Protein AF-A0A2W2HEY7-F1 (afdb_monomer)

Foldseek 3Di:
DDDDALLQDPPPLVVLVCVLPPPDAFDKDKDKYWQLVQCAQLNLCVQLVQFDDDPDDDPSVVLSVVVVVVVDHCVVSSVVVCVVSVPDGPVVVVVSQVVFFDWPDKDFADDRQVGGPPRDSVNRRVCCVVVSGPRTIIITMGTHHD

Nearest PDB structures (foldseek):
  3g5l-assembly1_B  TM=4.765E-01  e=4.164E-01  Listeria monocytogenes serotype 4b str. F2365

Structure (mmCIF, N/CA/C/O backbone):
data_AF-A0A2W2HEY7-F1
#
_entry.id   AF-A0A2W2HEY7-F1
#
loop_
_atom_site.group_PDB
_atom_site.id
_atom_site.type_symbol
_atom_site.label_atom_id
_atom_site.label_alt_id
_atom_site.label_comp_id
_atom_site.label_asym_id
_atom_site.label_entity_id
_atom_site.label_seq_id
_atom_site.pdbx_PDB_ins_code
_atom_site.Cartn_x
_atom_site.Cartn_y
_atom_site.Cartn_z
_atom_site.occupancy
_atom_site.B_iso_or_equiv
_atom_site.auth_seq_id
_atom_site.auth_comp_id
_atom_site.auth_asym_id
_atom_site.auth_atom_id
_atom_site.pdbx_PDB_model_num
ATOM 1 N N . MET A 1 1 ? -11.574 16.885 10.747 1.00 28.66 1 MET A N 1
ATOM 2 C CA . MET A 1 1 ? -11.024 15.688 10.075 1.00 28.66 1 MET A CA 1
ATOM 3 C C . MET A 1 1 ? -9.545 15.960 9.844 1.00 28.66 1 MET A C 1
ATOM 5 O O . MET A 1 1 ? -9.247 16.925 9.156 1.00 28.66 1 MET A O 1
ATOM 9 N N . ALA A 1 2 ? -8.639 15.221 10.484 1.00 28.55 2 ALA A N 1
ATOM 10 C CA . ALA A 1 2 ? -7.199 15.343 10.253 1.00 28.55 2 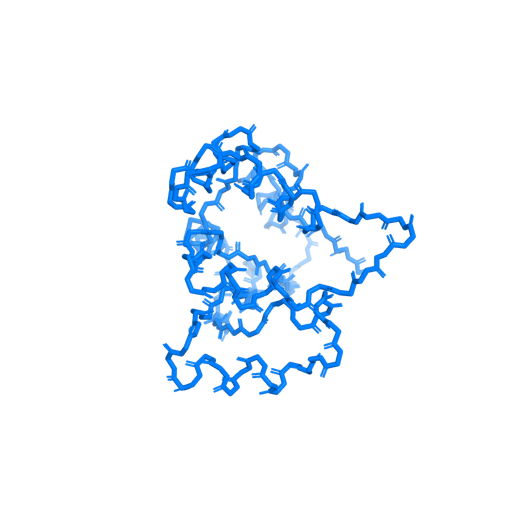ALA A CA 1
ATOM 11 C C . ALA A 1 2 ? -6.751 14.102 9.475 1.00 28.55 2 ALA A C 1
ATOM 13 O O . ALA A 1 2 ? -6.977 12.984 9.930 1.00 28.55 2 ALA A O 1
ATOM 14 N N . ARG A 1 3 ? -6.207 14.305 8.272 1.00 34.22 3 ARG A N 1
ATOM 15 C CA . ARG A 1 3 ? -5.709 13.252 7.381 1.00 34.22 3 ARG A CA 1
ATOM 16 C C . ARG A 1 3 ? -4.198 13.425 7.293 1.00 34.22 3 ARG A C 1
ATOM 18 O O . ARG A 1 3 ? -3.701 14.102 6.403 1.00 34.22 3 ARG A O 1
ATOM 25 N N . THR A 1 4 ? -3.480 12.914 8.281 1.00 42.16 4 THR A N 1
ATOM 26 C CA . THR A 1 4 ? -2.022 12.799 8.214 1.00 42.16 4 THR A CA 1
ATOM 27 C C . THR A 1 4 ? -1.695 11.481 7.533 1.00 42.16 4 THR A C 1
ATOM 29 O O . THR A 1 4 ? -2.242 10.457 7.929 1.00 42.16 4 THR A O 1
ATOM 32 N N . SER A 1 5 ? -0.855 11.524 6.499 1.00 44.28 5 SER A N 1
ATOM 33 C CA . SER A 1 5 ? -0.234 10.340 5.896 1.00 44.28 5 SER A CA 1
ATOM 34 C C . SER A 1 5 ? 1.092 10.106 6.631 1.00 44.28 5 SER A C 1
ATOM 36 O O . SER A 1 5 ? 2.004 10.922 6.465 1.00 44.28 5 SER A O 1
ATOM 38 N N . PRO A 1 6 ? 1.202 9.092 7.504 1.00 49.91 6 PRO A N 1
ATOM 39 C CA . PRO A 1 6 ? 2.437 8.729 8.195 1.00 49.91 6 PRO A CA 1
ATOM 40 C C . PRO A 1 6 ? 3.700 8.605 7.328 1.00 49.91 6 PRO A C 1
ATOM 42 O O . PRO A 1 6 ? 4.783 8.817 7.861 1.00 49.91 6 PRO A O 1
ATOM 45 N N . HIS A 1 7 ? 3.605 8.336 6.017 1.00 48.97 7 HIS A N 1
ATOM 46 C CA . HIS A 1 7 ? 4.782 8.133 5.143 1.00 48.97 7 HIS A CA 1
ATOM 47 C C . HIS A 1 7 ? 5.804 9.280 5.066 1.00 48.97 7 HIS A C 1
ATOM 49 O O . HIS A 1 7 ? 6.913 9.047 4.598 1.00 48.97 7 HIS A O 1
ATOM 55 N N . HIS A 1 8 ? 5.472 10.500 5.500 1.00 48.00 8 HIS A N 1
ATOM 56 C CA . HIS A 1 8 ? 6.383 11.657 5.442 1.00 48.00 8 HIS A CA 1
ATOM 57 C C . HIS A 1 8 ? 6.603 12.358 6.789 1.00 48.00 8 HIS A C 1
ATOM 59 O O . HIS A 1 8 ? 7.145 13.465 6.826 1.00 48.00 8 HIS A O 1
ATOM 65 N N . VAL A 1 9 ? 6.178 11.757 7.903 1.00 45.31 9 VAL A N 1
ATOM 66 C CA . VAL A 1 9 ? 6.318 12.376 9.225 1.00 45.31 9 VAL A CA 1
ATOM 67 C C . VAL A 1 9 ? 7.418 11.663 10.003 1.00 45.31 9 VAL A C 1
ATOM 69 O O . VAL A 1 9 ? 7.378 10.448 10.159 1.00 45.31 9 VAL A O 1
ATOM 72 N N . GLY A 1 10 ? 8.407 12.434 10.471 1.00 50.62 10 GLY A N 1
ATOM 73 C CA . GLY A 1 10 ? 9.447 11.948 11.375 1.00 50.62 10 GLY A CA 1
ATOM 74 C C . GLY A 1 10 ? 8.837 11.182 12.549 1.00 50.62 10 GLY A C 1
ATOM 75 O O . GLY A 1 10 ? 7.855 11.642 13.125 1.00 50.62 10 GLY A O 1
ATOM 76 N N . ASP A 1 11 ? 9.422 10.014 12.810 1.00 63.56 11 ASP A N 1
ATOM 77 C CA . ASP A 1 11 ? 8.981 8.958 13.725 1.00 63.56 11 ASP A CA 1
ATOM 78 C C . ASP A 1 11 ? 7.453 8.703 13.746 1.00 63.56 11 ASP A C 1
ATOM 80 O O . ASP A 1 11 ? 6.697 9.391 14.442 1.00 63.56 11 ASP A O 1
ATOM 84 N N . PRO A 1 12 ? 6.950 7.687 13.021 1.00 65.19 12 PRO A N 1
ATOM 85 C CA . PRO A 1 12 ? 5.534 7.344 13.068 1.00 65.19 12 PRO A CA 1
ATOM 86 C C . PRO A 1 12 ? 5.051 6.970 14.475 1.00 65.19 12 PRO A C 1
ATOM 88 O O . PRO A 1 12 ? 3.862 7.128 14.742 1.00 65.19 12 PRO A O 1
ATOM 91 N N . GLU A 1 13 ? 5.918 6.544 15.401 1.00 69.25 13 GLU A N 1
ATOM 92 C CA . GLU A 1 13 ? 5.515 6.326 16.796 1.00 69.25 13 GLU A CA 1
ATOM 93 C C . GLU A 1 13 ? 5.085 7.641 17.466 1.00 69.25 13 GLU A C 1
ATOM 95 O O . GLU A 1 13 ? 4.021 7.669 18.083 1.00 69.25 13 GLU A O 1
ATOM 100 N N . ASP A 1 14 ? 5.804 8.750 17.249 1.00 67.94 14 ASP A N 1
ATOM 101 C CA . ASP A 1 14 ? 5.463 10.070 17.805 1.00 67.94 14 ASP A CA 1
ATOM 102 C C . ASP A 1 14 ? 4.110 10.581 17.290 1.00 67.94 14 ASP A C 1
ATOM 104 O O . ASP A 1 14 ? 3.325 11.197 18.022 1.00 67.94 14 ASP A O 1
ATOM 108 N N . VAL A 1 15 ? 3.810 10.345 16.009 1.00 73.50 15 VAL A N 1
ATOM 109 C CA . VAL A 1 15 ? 2.512 10.708 15.420 1.00 73.50 15 VAL A CA 1
ATOM 110 C C . VAL A 1 15 ? 1.398 9.877 16.038 1.00 73.50 15 VAL A C 1
ATOM 112 O O . VAL A 1 15 ? 0.358 10.422 16.415 1.00 73.50 15 VAL A O 1
ATOM 115 N N . LEU A 1 16 ? 1.617 8.570 16.169 1.00 72.81 16 LEU A N 1
ATOM 116 C CA . LEU A 1 16 ? 0.644 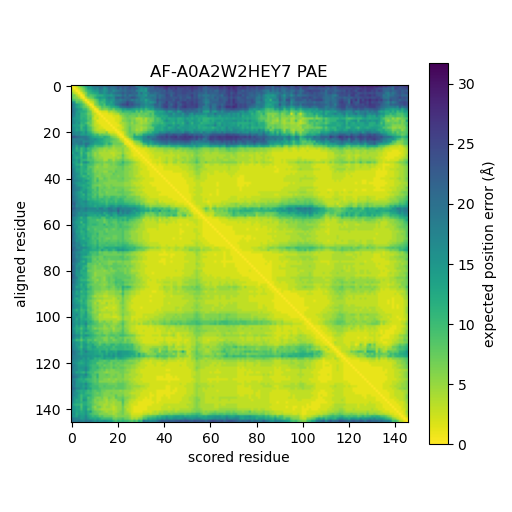7.659 16.756 1.00 72.81 16 LEU A CA 1
ATOM 117 C C . LEU A 1 16 ? 0.420 7.944 18.246 1.00 72.81 16 LEU A C 1
ATOM 119 O O . LEU A 1 16 ? -0.720 7.870 18.705 1.00 72.81 16 LEU A O 1
ATOM 123 N N . ASP A 1 17 ? 1.460 8.339 18.979 1.00 73.94 17 ASP A N 1
ATOM 124 C CA . ASP A 1 17 ? 1.363 8.787 20.369 1.00 73.94 17 ASP A CA 1
ATOM 125 C C . ASP A 1 17 ? 0.544 10.071 20.494 1.00 73.94 17 ASP A C 1
ATOM 127 O O . ASP A 1 17 ? -0.352 10.151 21.335 1.00 73.94 17 ASP A O 1
ATOM 131 N N . ARG A 1 18 ? 0.755 11.054 19.609 1.00 72.31 18 ARG A N 1
ATOM 132 C CA . ARG A 1 18 ? -0.084 12.265 19.568 1.00 72.31 18 ARG A CA 1
ATOM 133 C C . ARG A 1 18 ? -1.536 11.948 19.221 1.00 72.31 18 ARG A C 1
ATOM 135 O O . ARG A 1 18 ? -2.438 12.545 19.803 1.00 72.31 18 ARG A O 1
ATOM 142 N N . MET A 1 19 ? -1.775 11.018 18.296 1.00 72.56 19 MET A N 1
ATOM 143 C CA . MET A 1 19 ? -3.129 10.582 17.942 1.00 72.56 19 MET A CA 1
ATOM 144 C C . MET A 1 19 ? -3.825 9.880 19.112 1.00 72.56 19 MET A C 1
ATOM 146 O O . MET A 1 19 ? -5.011 10.110 19.333 1.00 72.56 19 MET A O 1
ATOM 150 N N . ALA A 1 20 ? -3.103 9.048 19.865 1.00 67.31 20 ALA A N 1
ATOM 151 C CA . ALA A 1 20 ? -3.635 8.341 21.028 1.00 67.31 20 ALA A CA 1
ATOM 152 C C . ALA A 1 20 ? -3.833 9.259 22.247 1.00 67.31 20 ALA A C 1
ATOM 154 O O . ALA A 1 20 ? -4.771 9.063 23.014 1.00 67.31 20 ALA A O 1
ATOM 155 N N . GLY A 1 21 ? -2.972 10.268 22.412 1.00 64.06 21 GLY A N 1
ATOM 156 C CA . GLY A 1 21 ? -3.048 11.267 23.479 1.00 64.06 21 GLY A CA 1
ATOM 157 C C . GLY A 1 21 ? -4.021 12.418 23.207 1.00 64.06 21 GLY A C 1
ATOM 158 O O . GLY A 1 21 ? -4.239 13.249 24.090 1.00 64.06 21 GLY A O 1
ATOM 159 N N . ALA A 1 22 ? -4.610 12.497 22.008 1.00 66.75 22 ALA A N 1
ATOM 160 C CA . ALA A 1 22 ? -5.618 13.500 21.692 1.00 66.75 22 ALA A CA 1
ATOM 161 C C . ALA A 1 22 ? -6.884 13.253 22.545 1.00 66.75 22 ALA A C 1
ATOM 163 O O . ALA A 1 22 ? -7.477 12.177 22.454 1.00 66.75 22 ALA A O 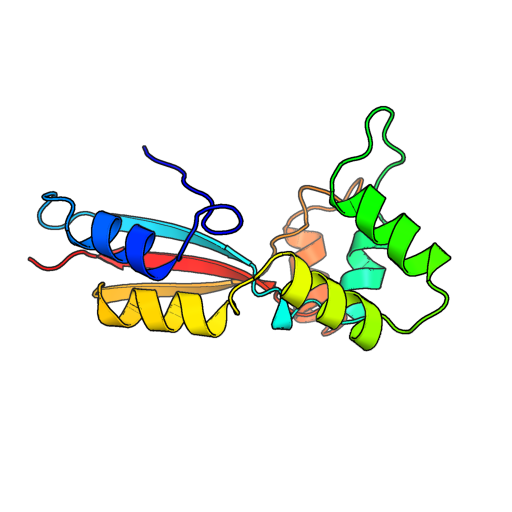1
ATOM 164 N N . PRO A 1 23 ? -7.335 14.228 23.358 1.00 53.91 23 PRO A N 1
ATOM 165 C CA . PRO A 1 23 ? -8.398 14.040 24.342 1.00 53.91 23 PRO A CA 1
ATOM 166 C C . PRO A 1 23 ? -9.785 14.087 23.688 1.00 53.91 23 PRO A C 1
ATOM 168 O O . PRO A 1 23 ? -10.576 15.001 23.914 1.00 53.91 23 PRO A O 1
ATOM 171 N N . VAL A 1 24 ? -10.089 13.091 22.858 1.00 64.88 24 VAL A N 1
ATOM 172 C CA . VAL A 1 24 ? -11.456 12.804 22.418 1.00 64.88 24 VAL A CA 1
ATOM 173 C C . VAL A 1 24 ? -11.838 11.450 23.013 1.00 64.88 24 VAL A C 1
ATOM 175 O O . VAL A 1 24 ? -11.528 10.421 22.410 1.00 64.88 24 VAL A O 1
ATOM 178 N N . PRO A 1 25 ? -12.474 11.418 24.200 1.00 64.50 25 PRO A N 1
ATOM 179 C CA . PRO A 1 25 ? -12.983 10.182 24.787 1.00 64.50 25 PRO A CA 1
ATOM 180 C C . PRO A 1 25 ? -13.865 9.433 23.782 1.00 64.50 25 PRO A C 1
ATOM 182 O O . PRO A 1 25 ? -14.762 10.020 23.174 1.00 64.50 25 PRO A O 1
ATOM 185 N N . GLY A 1 26 ? -13.574 8.150 23.552 1.00 66.25 26 GLY A N 1
ATOM 186 C CA . GLY A 1 26 ? -14.270 7.343 22.539 1.00 66.25 26 GLY A CA 1
ATOM 187 C C . GLY A 1 26 ? -13.994 7.745 21.081 1.00 66.25 26 GLY A C 1
ATOM 188 O O . GLY A 1 26 ? -14.713 7.313 20.176 1.00 66.25 26 GLY A O 1
ATOM 189 N N . GLY A 1 27 ? -12.966 8.561 20.831 1.00 80.81 27 GLY A N 1
ATOM 190 C CA . GLY A 1 27 ? -12.554 8.980 19.496 1.00 80.81 27 GLY A CA 1
ATOM 191 C C . GLY A 1 27 ? -12.221 7.792 18.592 1.00 80.81 27 GLY A C 1
ATOM 192 O O . GLY A 1 27 ? -11.658 6.785 19.026 1.00 80.81 27 GLY A O 1
ATOM 193 N N . THR A 1 28 ? -12.586 7.912 17.314 1.00 85.50 28 THR A N 1
ATOM 194 C CA . THR A 1 28 ? -12.265 6.916 16.286 1.00 85.50 28 THR A CA 1
ATOM 195 C C . THR A 1 28 ? -11.086 7.400 15.452 1.00 85.50 28 THR A C 1
ATOM 197 O O . THR A 1 28 ? -11.172 8.438 14.795 1.00 85.50 28 THR A O 1
ATOM 200 N N . ALA A 1 29 ? -9.998 6.635 15.461 1.00 85.31 29 ALA A N 1
ATOM 201 C CA . ALA A 1 29 ? -8.870 6.805 14.559 1.00 85.31 29 ALA A CA 1
ATOM 202 C C . ALA A 1 29 ? -9.114 5.982 13.289 1.00 85.31 29 ALA A C 1
ATOM 204 O O . ALA A 1 29 ? -9.388 4.785 13.371 1.00 85.31 29 ALA A O 1
ATOM 205 N N . VAL A 1 30 ? -9.006 6.619 12.123 1.00 86.19 30 VAL A N 1
ATOM 206 C CA . VAL A 1 30 ? -9.040 5.949 10.817 1.00 86.19 30 VAL A CA 1
ATOM 207 C C . VAL A 1 30 ? -7.689 6.160 10.157 1.00 86.19 30 VAL A C 1
ATOM 209 O O . VAL A 1 30 ? -7.288 7.301 9.934 1.00 86.19 30 VAL A O 1
ATOM 212 N N . VAL A 1 31 ? -6.999 5.065 9.856 1.00 85.12 31 VAL A N 1
ATOM 213 C CA . VAL A 1 31 ? -5.693 5.074 9.196 1.00 85.12 31 VAL A CA 1
ATOM 214 C C . VAL A 1 31 ? -5.821 4.341 7.868 1.00 85.12 31 VAL A C 1
ATOM 216 O O . VAL A 1 31 ? -6.287 3.201 7.820 1.00 85.12 31 VAL A O 1
ATOM 219 N N . ILE A 1 32 ? -5.437 5.033 6.797 1.00 86.31 32 ILE A N 1
ATOM 220 C CA . ILE A 1 32 ? -5.290 4.476 5.455 1.00 86.31 32 ILE A CA 1
ATOM 221 C C . ILE A 1 32 ? -3.813 4.585 5.134 1.00 86.31 32 ILE A C 1
ATOM 223 O O . ILE A 1 32 ? -3.288 5.693 5.066 1.00 86.31 32 ILE A O 1
ATOM 227 N N . GLU A 1 33 ? -3.169 3.439 5.005 1.00 87.56 33 GLU A N 1
ATOM 228 C CA . GLU A 1 33 ? -1.722 3.342 4.903 1.00 87.56 33 GLU A CA 1
ATOM 229 C C . GLU A 1 33 ? -1.301 2.236 3.937 1.00 87.56 33 GLU A C 1
ATOM 231 O O . GLU A 1 33 ? -2.150 1.511 3.419 1.00 87.56 33 GLU A O 1
ATOM 236 N N . TRP A 1 34 ? -0.003 2.109 3.676 1.00 88.31 34 TRP A N 1
ATOM 237 C CA . TRP A 1 34 ? 0.533 1.122 2.736 1.00 88.31 34 TRP A CA 1
ATOM 238 C C . TRP A 1 34 ? 1.703 0.320 3.311 1.00 88.31 34 TRP A C 1
ATOM 240 O O . TRP A 1 34 ? 2.674 0.877 3.821 1.00 88.31 34 TRP A O 1
ATOM 250 N N . SER A 1 35 ? 1.612 -1.005 3.177 1.00 92.62 35 SER A N 1
ATOM 251 C CA . SER A 1 35 ? 2.682 -1.969 3.445 1.00 92.62 35 SER A CA 1
ATOM 252 C C . SER A 1 35 ? 3.687 -1.976 2.292 1.00 92.62 35 SER A C 1
ATOM 254 O O . SER A 1 35 ? 3.573 -2.789 1.366 1.00 92.62 35 SER A O 1
ATOM 256 N N . HIS A 1 36 ? 4.693 -1.100 2.347 1.00 90.19 36 HIS A N 1
ATOM 257 C CA . HIS A 1 36 ? 5.749 -1.054 1.329 1.00 90.19 36 HIS A CA 1
ATOM 258 C C . HIS A 1 36 ? 6.495 -2.393 1.190 1.00 90.19 36 HIS A C 1
ATOM 260 O O . HIS A 1 36 ? 6.899 -2.770 0.094 1.00 90.19 36 HIS A O 1
ATOM 266 N N . GLU A 1 37 ? 6.607 -3.169 2.272 1.00 91.94 37 GLU A N 1
ATOM 267 C CA . GLU A 1 37 ? 7.220 -4.499 2.286 1.00 91.94 37 GLU A CA 1
ATOM 268 C C . GLU A 1 37 ? 6.451 -5.537 1.452 1.00 91.94 37 GLU A C 1
ATOM 270 O O . GLU A 1 37 ? 6.998 -6.582 1.100 1.00 91.94 37 GLU A O 1
ATOM 275 N N . LYS A 1 38 ? 5.180 -5.263 1.131 1.00 94.00 38 LYS A N 1
ATOM 276 C CA . LYS A 1 38 ? 4.339 -6.101 0.263 1.00 94.00 38 LYS A CA 1
ATOM 277 C C . LYS A 1 38 ? 4.354 -5.656 -1.191 1.00 94.00 38 LYS A C 1
ATOM 279 O O . LYS A 1 38 ? 3.770 -6.338 -2.029 1.00 94.00 38 LYS A O 1
ATOM 284 N N . PHE A 1 39 ? 5.002 -4.540 -1.502 1.00 93.94 39 PHE A N 1
ATOM 285 C CA . PHE A 1 39 ? 5.181 -4.092 -2.872 1.00 93.94 39 PHE A CA 1
ATOM 286 C C . PHE A 1 39 ? 6.345 -4.850 -3.492 1.00 93.94 39 PHE A C 1
ATOM 288 O O . PHE A 1 39 ? 7.465 -4.362 -3.559 1.00 93.94 39 PHE A O 1
ATOM 295 N N . ASP A 1 40 ? 6.077 -6.099 -3.854 1.00 94.62 40 ASP A N 1
ATOM 296 C CA . ASP A 1 40 ? 7.017 -7.002 -4.508 1.00 94.62 40 ASP A CA 1
ATOM 297 C C . ASP A 1 40 ? 7.117 -6.730 -6.017 1.00 94.62 40 ASP A C 1
ATOM 299 O O . ASP A 1 40 ? 6.389 -5.900 -6.563 1.00 94.62 40 ASP A O 1
ATOM 303 N N . ALA A 1 41 ? 8.024 -7.427 -6.711 1.00 95.62 41 ALA A N 1
ATOM 304 C CA . ALA A 1 41 ? 8.254 -7.184 -8.134 1.00 95.62 41 ALA A CA 1
ATOM 305 C C . ALA A 1 41 ? 6.989 -7.359 -9.002 1.00 95.62 41 ALA A C 1
ATOM 307 O O . ALA A 1 41 ? 6.747 -6.495 -9.850 1.00 95.62 41 ALA A O 1
ATOM 308 N N . PRO A 1 42 ? 6.147 -8.403 -8.814 1.00 96.81 42 PRO A N 1
ATOM 309 C CA . PRO A 1 42 ? 4.881 -8.521 -9.537 1.00 96.81 42 PRO A CA 1
ATOM 310 C C . PRO A 1 42 ? 3.933 -7.346 -9.285 1.00 96.81 42 PRO A C 1
ATOM 312 O O . PRO A 1 42 ? 3.379 -6.797 -10.238 1.00 96.81 42 PRO A O 1
ATOM 315 N N . THR A 1 43 ? 3.780 -6.919 -8.029 1.00 95.44 43 THR A N 1
ATOM 316 C CA . THR A 1 43 ? 2.903 -5.795 -7.674 1.00 95.44 43 THR A CA 1
ATOM 317 C C . THR A 1 43 ? 3.437 -4.473 -8.228 1.00 95.44 43 THR A C 1
ATOM 319 O O . THR A 1 43 ? 2.674 -3.687 -8.794 1.00 95.44 43 THR A O 1
ATOM 322 N N . ALA A 1 44 ? 4.749 -4.247 -8.138 1.00 94.62 44 ALA A N 1
ATOM 323 C CA . ALA A 1 44 ? 5.412 -3.071 -8.686 1.00 94.62 44 ALA A CA 1
ATOM 324 C C . ALA A 1 44 ? 5.290 -3.003 -10.206 1.00 94.62 44 ALA A C 1
ATOM 326 O O . ALA A 1 44 ? 4.890 -1.975 -10.739 1.00 94.62 44 ALA A O 1
ATOM 327 N N . THR A 1 45 ? 5.540 -4.109 -10.904 1.00 94.81 45 THR A N 1
ATOM 328 C CA . THR A 1 45 ? 5.348 -4.198 -12.359 1.00 94.81 45 THR A CA 1
ATOM 329 C C . THR A 1 45 ? 3.894 -3.918 -12.724 1.00 94.81 45 THR A C 1
ATOM 331 O O . THR A 1 45 ? 3.611 -3.115 -13.609 1.00 94.81 45 THR A O 1
ATOM 334 N N . TRP A 1 46 ? 2.949 -4.540 -12.009 1.00 94.50 46 TRP A N 1
ATOM 335 C CA . TRP A 1 46 ? 1.530 -4.362 -12.281 1.00 94.50 46 TRP A CA 1
ATOM 336 C C . TRP A 1 46 ? 1.103 -2.894 -12.174 1.00 94.50 46 TRP A C 1
ATOM 338 O O . TRP A 1 46 ? 0.420 -2.413 -13.077 1.00 94.50 46 TRP A O 1
ATOM 348 N N . CYS A 1 47 ? 1.546 -2.193 -11.128 1.00 92.50 47 CYS A N 1
ATOM 349 C CA . CYS A 1 47 ? 1.228 -0.788 -10.882 1.00 92.50 47 CYS A CA 1
ATOM 350 C C . CYS A 1 47 ? 1.987 0.160 -11.829 1.00 92.50 47 CYS A C 1
ATOM 352 O O . CYS A 1 47 ? 1.376 0.934 -12.564 1.00 92.50 47 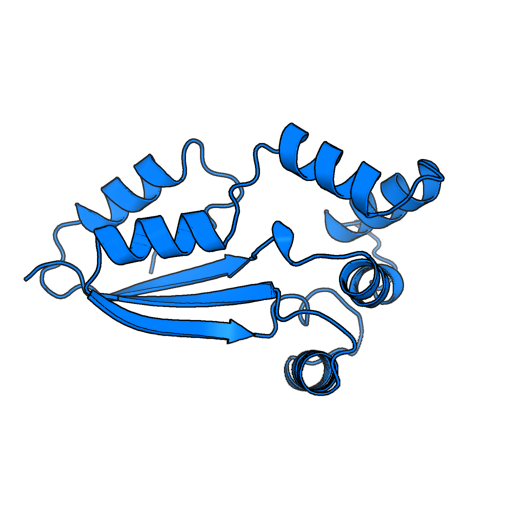CYS A O 1
ATOM 354 N N . LEU A 1 48 ? 3.319 0.074 -11.852 1.00 92.62 48 LEU A N 1
ATOM 355 C CA . LEU A 1 48 ? 4.186 1.060 -12.501 1.00 92.62 48 LEU A CA 1
ATOM 356 C C . LEU A 1 48 ? 4.107 1.020 -14.033 1.00 92.62 48 LEU A C 1
ATOM 358 O O . LEU A 1 48 ? 4.244 2.064 -14.672 1.00 92.62 48 LEU A O 1
ATOM 362 N N . ASP A 1 49 ? 3.849 -0.145 -14.636 1.00 92.06 49 ASP A N 1
ATOM 363 C CA . ASP A 1 49 ? 3.666 -0.250 -16.091 1.00 92.06 49 ASP A CA 1
ATOM 364 C C . ASP A 1 49 ? 2.305 0.277 -16.568 1.00 92.06 49 ASP A C 1
ATOM 366 O O . ASP A 1 49 ? 2.117 0.480 -17.765 1.00 92.06 49 ASP A O 1
ATOM 370 N N . ARG A 1 50 ? 1.355 0.501 -15.651 1.00 92.12 50 ARG A N 1
ATOM 371 C CA . ARG A 1 50 ? 0.007 1.017 -15.947 1.00 92.12 50 ARG A CA 1
ATOM 372 C C . ARG A 1 50 ? -0.161 2.494 -15.604 1.00 92.12 50 ARG A C 1
ATOM 374 O O . ARG A 1 50 ? -1.263 3.022 -15.728 1.00 92.12 50 ARG A O 1
ATOM 381 N N . LEU A 1 51 ? 0.906 3.160 -15.169 1.00 88.69 51 LEU A N 1
ATOM 382 C CA . LEU A 1 51 ? 0.874 4.598 -14.938 1.00 88.69 51 LEU A CA 1
ATOM 383 C C . LEU A 1 51 ? 0.632 5.329 -16.268 1.00 88.69 51 LEU A C 1
ATOM 385 O O . LEU A 1 51 ? 1.350 5.048 -17.234 1.00 88.69 51 LEU A O 1
ATOM 389 N N . PRO A 1 52 ? -0.320 6.278 -16.328 1.00 87.31 52 PRO A N 1
ATOM 390 C CA . PRO A 1 52 ? -0.470 7.125 -17.500 1.00 87.31 52 PRO A CA 1
ATOM 391 C C . PRO A 1 52 ? 0.793 7.957 -17.690 1.00 87.31 52 PRO A C 1
ATOM 393 O O . PRO A 1 52 ? 1.452 8.344 -16.720 1.00 87.31 52 PRO A O 1
ATOM 396 N N . GLU A 1 53 ? 1.105 8.300 -18.934 1.00 86.81 53 GLU A N 1
ATOM 397 C CA . GLU A 1 53 ? 2.079 9.356 -19.179 1.00 86.81 53 GLU A CA 1
ATOM 398 C C . GLU A 1 53 ? 1.529 10.674 -18.621 1.00 86.81 53 GLU A C 1
ATOM 400 O O . GLU A 1 53 ? 0.410 11.086 -18.930 1.00 86.81 53 GLU A O 1
ATOM 405 N N . ALA A 1 54 ? 2.308 11.316 -17.752 1.00 79.69 54 ALA A N 1
ATOM 406 C CA . ALA A 1 54 ? 1.901 12.513 -17.033 1.00 79.69 54 ALA A CA 1
ATOM 407 C C . ALA A 1 54 ? 2.773 13.698 -17.452 1.00 79.69 54 ALA A C 1
ATOM 409 O O . ALA A 1 54 ? 3.999 13.596 -17.474 1.00 79.69 54 ALA A O 1
ATOM 410 N N . ALA A 1 55 ? 2.140 14.841 -17.737 1.00 72.56 55 ALA A N 1
ATOM 411 C CA . ALA A 1 55 ? 2.855 16.092 -18.003 1.00 72.56 55 ALA A CA 1
ATOM 412 C C . ALA A 1 55 ? 3.689 16.541 -16.786 1.00 72.56 55 ALA A C 1
ATOM 414 O O . ALA A 1 55 ? 4.776 17.090 -16.951 1.00 72.56 55 ALA A O 1
ATOM 415 N N . GLU A 1 56 ? 3.202 16.248 -15.575 1.00 79.38 56 GLU A N 1
ATOM 416 C CA . GLU A 1 56 ? 3.929 16.415 -14.317 1.00 79.38 56 GLU A CA 1
ATOM 417 C C . GLU A 1 56 ? 4.073 15.048 -13.617 1.00 79.38 56 GLU A C 1
ATOM 419 O O . GLU A 1 56 ? 3.128 14.578 -12.979 1.00 79.38 56 GLU A O 1
ATOM 424 N N . PRO A 1 57 ? 5.226 14.363 -13.754 1.00 80.75 57 PRO A N 1
ATOM 425 C CA . PRO A 1 57 ? 5.410 13.019 -13.216 1.00 80.75 57 PRO A CA 1
ATOM 426 C C . PRO A 1 57 ? 5.451 13.003 -11.681 1.00 80.75 57 PRO A C 1
ATOM 428 O O . PRO A 1 57 ? 6.313 13.616 -11.035 1.00 80.75 57 PRO A O 1
ATOM 431 N N . GLY A 1 58 ? 4.533 12.231 -11.095 1.00 83.12 58 GLY A N 1
ATOM 432 C CA . GLY A 1 58 ? 4.446 11.987 -9.659 1.00 83.12 58 GLY A CA 1
ATOM 433 C C . GLY A 1 58 ? 5.585 11.111 -9.131 1.00 83.12 58 GLY A C 1
ATOM 434 O O . GLY A 1 58 ? 6.495 10.702 -9.856 1.00 83.12 58 GLY A O 1
ATOM 435 N N . TRP A 1 59 ? 5.550 10.803 -7.833 1.00 85.50 59 TRP A N 1
ATOM 436 C CA . TRP A 1 59 ? 6.518 9.872 -7.249 1.00 85.50 59 TRP A CA 1
ATOM 437 C C . TRP A 1 59 ? 6.504 8.479 -7.922 1.00 85.50 59 TRP A C 1
ATOM 439 O O . TRP A 1 59 ? 7.606 7.979 -8.169 1.00 85.50 59 TRP A O 1
ATOM 449 N N . PRO A 1 60 ? 5.353 7.880 -8.325 1.00 88.25 60 PRO A N 1
ATOM 450 C CA . PRO A 1 60 ? 5.354 6.557 -8.950 1.00 88.25 60 PRO A CA 1
ATOM 451 C C . PRO A 1 60 ? 6.113 6.562 -10.282 1.00 88.25 60 PRO A C 1
ATOM 453 O O . PRO A 1 60 ? 6.929 5.677 -10.533 1.00 88.25 60 PRO A O 1
ATOM 456 N N . HIS A 1 61 ? 5.937 7.612 -11.096 1.00 90.38 61 HIS A N 1
ATOM 457 C CA . HIS A 1 61 ? 6.663 7.804 -12.357 1.00 90.38 61 HIS A CA 1
ATOM 458 C C . HIS A 1 61 ? 8.173 7.878 -12.139 1.00 90.38 61 HIS A C 1
ATOM 460 O O . HIS A 1 61 ? 8.938 7.201 -12.822 1.00 90.38 61 HIS A O 1
ATOM 466 N N . ARG A 1 62 ? 8.618 8.642 -11.134 1.00 90.62 62 ARG A N 1
ATOM 467 C CA . ARG A 1 62 ? 10.049 8.759 -10.822 1.00 90.62 62 ARG A CA 1
ATOM 468 C C . ARG A 1 62 ? 10.655 7.423 -10.403 1.00 90.62 62 ARG A C 1
ATOM 470 O O . ARG A 1 62 ? 11.771 7.120 -10.820 1.00 90.62 62 ARG A O 1
ATOM 477 N N . HIS A 1 63 ? 9.951 6.629 -9.598 1.00 91.44 63 HIS A N 1
ATOM 478 C CA . HIS A 1 63 ? 10.447 5.318 -9.170 1.00 91.44 63 HIS A CA 1
ATOM 479 C C . HIS A 1 63 ? 10.396 4.276 -10.293 1.00 91.44 63 HIS A C 1
ATOM 481 O O . HIS A 1 63 ? 11.344 3.504 -10.418 1.00 91.44 63 HIS A O 1
ATOM 487 N N . ARG A 1 64 ? 9.385 4.313 -11.175 1.00 92.88 64 ARG A N 1
ATOM 488 C CA . ARG A 1 64 ? 9.360 3.536 -12.428 1.00 92.88 64 ARG A CA 1
ATOM 489 C C . ARG A 1 64 ? 10.623 3.785 -13.251 1.00 92.88 64 ARG A C 1
ATOM 491 O O . ARG A 1 64 ? 11.326 2.843 -13.611 1.00 92.88 64 ARG A O 1
ATOM 498 N N . ASP A 1 65 ? 10.928 5.050 -13.520 1.00 93.44 65 ASP A N 1
ATOM 499 C CA . ASP A 1 65 ? 12.029 5.419 -14.411 1.00 93.44 65 ASP A CA 1
ATOM 500 C C . ASP A 1 65 ? 13.394 5.136 -13.770 1.00 93.44 65 ASP A C 1
ATOM 502 O O . ASP A 1 65 ? 14.286 4.592 -14.420 1.00 93.44 65 ASP A O 1
ATOM 506 N N . ARG A 1 66 ? 13.549 5.425 -12.472 1.00 93.94 66 ARG A N 1
ATOM 507 C CA . ARG A 1 66 ? 14.769 5.107 -11.712 1.00 93.94 66 ARG A CA 1
ATOM 508 C C . ARG A 1 66 ? 15.009 3.606 -11.603 1.00 93.94 66 ARG A C 1
ATOM 510 O O . ARG A 1 66 ? 16.148 3.174 -11.765 1.00 93.94 66 ARG A O 1
ATOM 517 N N . TRP A 1 67 ? 13.968 2.813 -11.354 1.00 95.06 67 TRP A N 1
ATOM 518 C CA . TRP A 1 67 ? 14.098 1.360 -11.325 1.00 95.06 67 TRP A CA 1
ATOM 519 C C . TRP A 1 67 ? 14.547 0.831 -12.690 1.00 95.06 67 TRP A C 1
ATOM 521 O O . TRP A 1 67 ? 15.549 0.118 -12.762 1.00 95.06 67 TRP A O 1
ATOM 531 N N . ARG A 1 68 ? 13.901 1.262 -13.782 1.00 93.75 68 ARG A N 1
ATOM 532 C CA . ARG A 1 68 ? 14.295 0.890 -15.153 1.00 93.75 68 ARG A CA 1
ATOM 533 C C . ARG A 1 68 ? 15.739 1.292 -15.466 1.00 93.75 68 ARG A C 1
ATOM 535 O O . ARG A 1 68 ? 16.495 0.483 -15.996 1.00 93.75 68 ARG A O 1
ATOM 542 N N . ALA A 1 69 ? 16.139 2.507 -15.091 1.00 95.31 69 ALA A N 1
ATOM 543 C CA . ALA A 1 69 ? 17.499 3.005 -15.291 1.00 95.31 69 ALA A CA 1
ATOM 544 C C . ALA A 1 69 ? 18.549 2.262 -14.448 1.00 95.31 69 ALA A C 1
ATOM 546 O O . ALA A 1 69 ? 19.701 2.167 -14.862 1.00 95.31 69 ALA A O 1
ATOM 547 N N . SER A 1 70 ? 18.168 1.716 -13.287 1.00 94.00 70 SER A N 1
ATOM 548 C CA . SER A 1 70 ? 19.087 0.949 -12.437 1.00 94.00 70 SER A CA 1
ATOM 549 C C . SER A 1 70 ? 19.550 -0.365 -13.075 1.00 94.00 70 SER A C 1
ATOM 551 O O . SER A 1 70 ? 20.599 -0.883 -12.699 1.00 94.00 70 SER A O 1
ATOM 553 N N . GLY A 1 71 ? 18.759 -0.933 -13.998 1.00 93.50 71 GLY A N 1
ATOM 554 C CA . GLY A 1 71 ? 18.997 -2.256 -14.587 1.00 93.50 71 GLY A CA 1
ATOM 555 C C . GLY A 1 71 ? 18.953 -3.425 -13.589 1.00 93.50 71 GLY A C 1
ATOM 556 O O . GLY A 1 71 ? 19.256 -4.555 -13.966 1.00 93.50 71 GLY A O 1
ATOM 557 N N . GLY A 1 72 ? 18.611 -3.165 -12.322 1.00 93.44 72 GLY A N 1
ATOM 558 C CA . GLY A 1 72 ? 18.594 -4.142 -11.238 1.00 93.44 72 GLY A CA 1
ATOM 559 C C . GLY A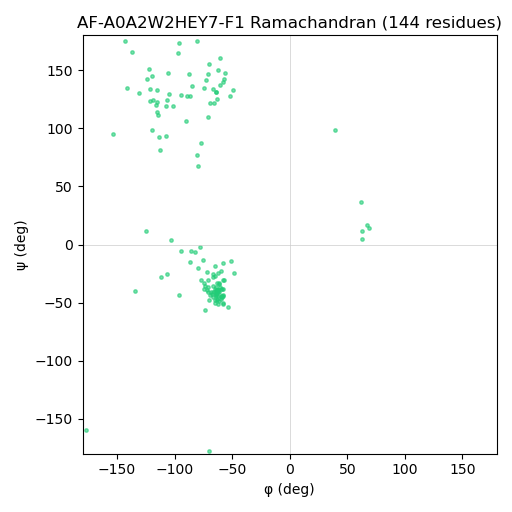 1 72 ? 17.215 -4.746 -10.973 1.00 93.44 72 GLY A C 1
ATOM 560 O O . GLY A 1 72 ? 16.194 -4.326 -11.524 1.00 93.44 72 GLY A O 1
ATOM 561 N N . SER A 1 73 ? 17.178 -5.738 -10.082 1.00 95.88 73 SER A N 1
ATOM 562 C CA . SER A 1 73 ? 15.914 -6.324 -9.635 1.00 95.88 73 SER A CA 1
ATOM 563 C C . SER A 1 73 ? 15.122 -5.345 -8.763 1.00 95.88 73 SER A C 1
ATOM 565 O O . SER A 1 73 ? 15.695 -4.461 -8.114 1.00 95.88 73 SER A O 1
ATOM 567 N N . TRP A 1 74 ? 13.800 -5.525 -8.721 1.00 95.25 74 TRP A N 1
ATOM 568 C CA . TRP A 1 74 ? 12.937 -4.722 -7.857 1.00 95.25 74 TRP A CA 1
ATOM 569 C C . TRP A 1 74 ? 13.320 -4.865 -6.384 1.00 95.25 74 TRP A C 1
ATOM 571 O O . TRP A 1 74 ? 13.314 -3.885 -5.657 1.00 95.25 74 TRP A O 1
ATOM 581 N N . GLU A 1 75 ? 13.708 -6.056 -5.933 1.00 94.81 75 GLU A N 1
ATOM 582 C CA . GLU A 1 75 ? 14.066 -6.314 -4.534 1.00 94.81 75 GLU A CA 1
ATOM 583 C C . GLU A 1 75 ? 15.262 -5.464 -4.104 1.00 94.81 75 GLU A C 1
ATOM 585 O O . GLU A 1 75 ? 15.267 -4.900 -3.012 1.00 94.81 75 GLU A O 1
ATOM 590 N N . THR A 1 76 ? 16.260 -5.333 -4.982 1.00 95.56 76 THR A N 1
ATOM 591 C CA . THR A 1 76 ? 17.449 -4.518 -4.705 1.00 95.56 76 THR A CA 1
ATOM 592 C C . THR A 1 76 ? 17.091 -3.036 -4.694 1.00 95.56 76 THR A C 1
ATOM 594 O O . THR A 1 76 ? 17.448 -2.312 -3.764 1.00 95.56 76 THR A O 1
ATOM 597 N N . TYR A 1 77 ? 16.357 -2.593 -5.716 1.00 95.44 77 TYR A N 1
ATOM 598 C CA . TYR A 1 77 ? 15.948 -1.202 -5.863 1.00 95.44 77 TYR A CA 1
ATOM 599 C C . TYR A 1 77 ? 15.002 -0.754 -4.736 1.00 95.44 77 TYR A C 1
ATOM 601 O O . TYR A 1 77 ? 15.242 0.255 -4.079 1.00 95.44 77 TYR A O 1
ATOM 609 N N . GLY A 1 78 ? 13.955 -1.534 -4.478 1.00 92.81 78 GLY A N 1
ATOM 610 C CA . GLY A 1 78 ? 12.928 -1.275 -3.477 1.00 92.81 78 GLY A CA 1
ATOM 611 C C . GLY A 1 78 ? 13.471 -1.300 -2.052 1.00 92.81 78 GLY A C 1
ATOM 612 O O . GLY A 1 78 ? 13.100 -0.444 -1.255 1.00 92.81 78 GLY A O 1
ATOM 613 N N . ALA A 1 79 ? 14.400 -2.209 -1.728 1.00 91.62 79 ALA A N 1
ATOM 614 C CA . ALA A 1 79 ? 15.049 -2.213 -0.416 1.00 91.62 79 ALA A CA 1
ATOM 615 C C . ALA A 1 79 ? 15.935 -0.975 -0.201 1.00 91.62 79 ALA A C 1
ATOM 617 O O . ALA A 1 79 ? 15.925 -0.391 0.884 1.00 91.62 79 ALA A O 1
ATOM 618 N N . ALA A 1 80 ? 16.685 -0.555 -1.227 1.00 92.31 80 ALA A N 1
ATOM 619 C CA . ALA A 1 80 ? 17.476 0.672 -1.166 1.00 92.31 80 ALA A CA 1
ATOM 620 C C . ALA A 1 80 ? 16.574 1.901 -0.996 1.00 92.31 80 ALA A C 1
ATOM 622 O O . ALA A 1 80 ? 16.798 2.689 -0.081 1.00 92.31 80 ALA A O 1
ATOM 623 N N . TRP A 1 81 ? 15.511 1.991 -1.799 1.00 91.31 81 TRP A N 1
ATOM 624 C CA . TRP A 1 81 ? 14.515 3.055 -1.723 1.00 91.31 81 TRP A CA 1
ATOM 625 C C . TRP A 1 81 ? 13.860 3.137 -0.339 1.00 91.31 81 TRP A C 1
ATOM 627 O O . TRP A 1 81 ? 13.866 4.200 0.278 1.00 91.31 81 TRP A O 1
ATOM 637 N N . ALA A 1 82 ? 13.357 2.019 0.191 1.00 89.50 82 ALA A N 1
ATOM 638 C CA . ALA A 1 82 ? 12.718 1.995 1.503 1.00 89.50 82 ALA A CA 1
ATOM 639 C C . ALA A 1 82 ? 13.659 2.462 2.621 1.00 89.50 82 ALA A C 1
ATOM 641 O O . ALA A 1 82 ? 13.240 3.181 3.524 1.00 89.50 82 ALA A O 1
ATOM 642 N N . ARG A 1 83 ? 14.943 2.090 2.547 1.00 88.44 83 ARG A N 1
ATOM 643 C CA . ARG A 1 83 ? 15.961 2.539 3.502 1.00 88.44 83 ARG A CA 1
ATOM 644 C C . ARG A 1 83 ? 16.270 4.030 3.361 1.00 88.44 83 ARG A C 1
ATOM 646 O O . ARG A 1 83 ? 16.428 4.698 4.375 1.00 88.44 83 ARG A O 1
ATOM 653 N N . GLU A 1 84 ? 16.403 4.527 2.134 1.00 87.81 84 GLU A N 1
ATOM 654 C CA . GLU A 1 84 ? 16.709 5.936 1.847 1.00 87.81 84 GLU A CA 1
ATOM 655 C C . GLU A 1 84 ? 15.606 6.876 2.340 1.00 87.81 84 GLU A C 1
ATOM 657 O O . GLU A 1 84 ? 15.909 7.913 2.924 1.00 87.81 84 GLU A O 1
ATOM 662 N N . GLU A 1 85 ? 14.343 6.483 2.172 1.00 83.62 85 GLU A N 1
ATOM 663 C CA . GLU A 1 85 ? 13.181 7.253 2.637 1.00 83.62 85 GLU A CA 1
ATOM 664 C C . GLU A 1 85 ? 12.808 6.961 4.101 1.00 83.62 85 GLU A C 1
ATOM 666 O O . GLU A 1 85 ? 11.907 7.591 4.649 1.00 83.62 85 GLU A O 1
ATOM 671 N N . GLY A 1 86 ? 13.476 5.998 4.749 1.00 84.81 86 GLY A N 1
ATOM 672 C CA . GLY A 1 86 ? 13.160 5.591 6.119 1.00 84.81 86 GLY A CA 1
ATOM 673 C C . GLY A 1 86 ? 11.740 5.034 6.274 1.00 84.81 86 GLY A C 1
ATOM 674 O O . GLY A 1 86 ? 11.096 5.287 7.291 1.00 84.81 86 GLY A O 1
ATOM 675 N N . LEU A 1 87 ? 11.237 4.302 5.272 1.00 84.56 87 LEU A N 1
ATOM 676 C CA . LEU A 1 87 ? 9.877 3.762 5.285 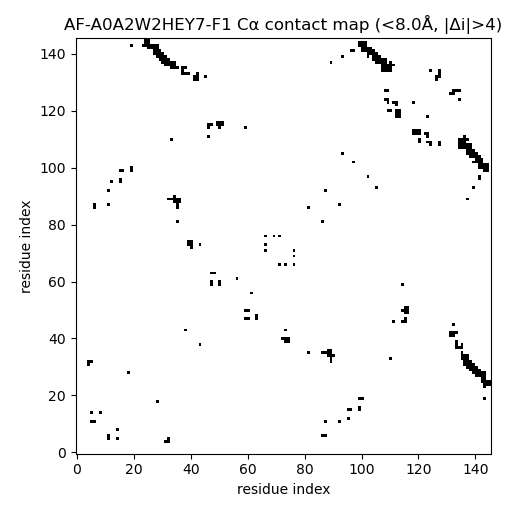1.00 84.56 87 LEU A CA 1
ATOM 677 C C . LEU A 1 87 ? 9.703 2.750 6.420 1.00 84.56 87 LEU A C 1
ATOM 679 O O . LEU A 1 87 ? 10.496 1.819 6.579 1.00 84.56 87 LEU A O 1
ATOM 683 N N . CYS A 1 88 ? 8.627 2.912 7.187 1.00 84.94 88 CYS A N 1
ATOM 684 C CA . CYS A 1 88 ? 8.221 1.923 8.173 1.00 84.94 88 CYS A CA 1
ATOM 685 C C . CYS A 1 88 ? 7.367 0.835 7.533 1.00 84.94 88 CYS A C 1
ATOM 687 O O . CYS A 1 88 ? 6.427 1.125 6.790 1.00 84.94 88 CYS A O 1
ATOM 689 N N . GLY A 1 89 ? 7.654 -0.416 7.897 1.00 88.31 89 GLY A N 1
ATOM 690 C CA . GLY A 1 89 ? 6.862 -1.559 7.467 1.00 88.31 89 GLY A CA 1
ATOM 691 C C . GLY A 1 89 ? 5.417 -1.431 7.939 1.00 88.31 89 GLY A C 1
ATOM 692 O O . GLY A 1 89 ? 5.143 -1.088 9.092 1.00 88.31 89 GLY A O 1
ATOM 693 N N . GLY A 1 90 ? 4.470 -1.759 7.068 1.00 88.19 90 GLY A N 1
ATOM 694 C CA . GLY A 1 90 ? 3.049 -1.666 7.385 1.00 88.19 90 GLY A CA 1
ATOM 695 C C . GLY A 1 90 ? 2.636 -2.563 8.555 1.00 88.19 90 GLY A C 1
ATOM 696 O O . GLY A 1 90 ? 1.818 -2.171 9.388 1.00 88.19 90 GLY A O 1
ATOM 697 N N . GLN A 1 91 ? 3.264 -3.735 8.701 1.00 88.88 91 GLN A N 1
ATOM 698 C CA . GLN A 1 91 ? 3.096 -4.588 9.887 1.00 88.88 91 GLN A CA 1
ATOM 699 C C . GLN A 1 91 ? 3.527 -3.898 11.190 1.00 88.88 91 GLN A C 1
ATOM 701 O O . GLN A 1 91 ? 2.880 -4.089 12.225 1.00 88.88 91 GLN A O 1
ATOM 706 N N . ASP A 1 92 ? 4.588 -3.091 11.159 1.00 88.88 92 ASP A N 1
ATOM 707 C CA . ASP A 1 92 ? 5.045 -2.350 12.333 1.00 88.88 92 ASP A CA 1
ATOM 708 C C . ASP A 1 92 ? 4.081 -1.206 12.664 1.00 88.88 92 ASP A C 1
ATOM 710 O O . ASP A 1 92 ? 3.717 -1.050 13.831 1.00 88.88 92 ASP A O 1
ATOM 714 N N . ILE A 1 93 ? 3.550 -0.514 11.648 1.00 87.38 93 ILE A N 1
ATOM 715 C CA . ILE A 1 93 ? 2.485 0.492 11.804 1.00 87.38 93 ILE A CA 1
ATOM 716 C C . ILE A 1 93 ? 1.241 -0.133 12.455 1.00 87.38 93 ILE A C 1
ATOM 718 O O . ILE A 1 93 ? 0.739 0.364 13.465 1.00 87.38 93 ILE A O 1
ATOM 722 N N . VAL A 1 94 ? 0.753 -1.264 11.934 1.00 90.19 94 VAL A N 1
ATOM 723 C CA . VAL A 1 94 ? -0.418 -1.964 12.496 1.00 90.19 94 VAL A CA 1
ATOM 724 C C . VAL A 1 94 ? -0.147 -2.433 13.927 1.00 90.19 94 VAL A C 1
ATOM 726 O O . VAL A 1 94 ? -1.025 -2.324 14.788 1.00 90.19 94 VAL A O 1
ATOM 729 N N . ARG A 1 95 ? 1.063 -2.925 14.223 1.00 90.56 95 ARG A N 1
ATOM 730 C CA . ARG A 1 95 ? 1.452 -3.303 15.589 1.00 90.56 95 ARG A CA 1
ATOM 731 C C . ARG A 1 95 ? 1.432 -2.088 16.515 1.00 90.56 95 ARG A C 1
ATOM 733 O O . ARG A 1 95 ? 0.904 -2.195 17.619 1.00 90.56 95 ARG A O 1
ATOM 740 N N . ALA A 1 96 ? 1.962 -0.950 16.075 1.00 88.94 96 ALA A N 1
ATOM 741 C CA . ALA A 1 96 ? 1.977 0.291 16.840 1.00 88.94 96 ALA A CA 1
ATOM 742 C C . ALA A 1 96 ? 0.572 0.828 17.130 1.00 88.94 96 ALA A C 1
ATOM 744 O O . ALA A 1 96 ? 0.301 1.264 18.252 1.00 88.94 96 ALA A O 1
ATOM 745 N N . LEU A 1 97 ? -0.337 0.714 16.162 1.00 89.25 97 LEU A N 1
ATOM 746 C CA . LEU A 1 97 ? -1.746 1.068 16.316 1.00 89.25 97 LEU A CA 1
ATOM 747 C C . LEU A 1 97 ? -2.459 0.162 17.328 1.00 89.25 97 LEU A C 1
ATOM 749 O O . LEU A 1 97 ? -3.099 0.651 18.258 1.00 89.25 97 LEU A O 1
ATOM 753 N N . ARG A 1 98 ? -2.285 -1.159 17.216 1.00 90.94 98 ARG A N 1
ATOM 754 C CA . ARG A 1 98 ? -2.909 -2.142 18.121 1.00 90.94 98 ARG A CA 1
ATOM 755 C C . ARG A 1 98 ? -2.470 -2.006 19.580 1.00 90.94 98 ARG A C 1
ATOM 757 O O . ARG A 1 98 ? -3.212 -2.420 20.463 1.00 90.94 98 ARG A O 1
ATOM 764 N N . ARG A 1 99 ? -1.288 -1.437 19.847 1.00 90.69 99 ARG A N 1
ATOM 765 C CA . ARG A 1 99 ? -0.834 -1.137 21.219 1.00 90.69 99 ARG A CA 1
ATOM 766 C C . ARG A 1 99 ? -1.592 0.029 21.861 1.00 90.69 99 ARG A C 1
ATOM 768 O O . ARG A 1 99 ? -1.619 0.114 23.082 1.00 90.69 99 ARG A O 1
ATOM 775 N N . ARG A 1 100 ? -2.172 0.924 21.057 1.00 86.88 100 ARG A N 1
ATOM 776 C CA . ARG A 1 100 ? -2.747 2.206 21.504 1.00 86.88 100 ARG A CA 1
ATOM 777 C C . ARG A 1 100 ? -4.264 2.265 21.387 1.00 86.88 100 ARG A C 1
ATOM 779 O O . ARG A 1 100 ? -4.910 2.975 22.150 1.00 86.88 100 ARG A O 1
ATOM 786 N N . PHE A 1 101 ? -4.830 1.514 20.448 1.00 87.88 101 PHE A N 1
ATOM 787 C CA . PHE A 1 101 ? -6.255 1.529 20.157 1.00 87.88 101 PHE A CA 1
ATOM 788 C C . PHE A 1 101 ? -6.863 0.132 20.269 1.00 87.88 101 PHE A C 1
ATOM 790 O O . PHE A 1 101 ? -6.297 -0.868 19.818 1.00 87.88 101 PHE A O 1
ATOM 797 N N . THR A 1 102 ? -8.093 0.071 20.779 1.00 90.31 102 THR A N 1
ATOM 798 C CA . THR A 1 102 ? -8.931 -1.114 20.562 1.00 90.31 102 THR A CA 1
ATOM 799 C C . THR A 1 102 ? -9.255 -1.182 19.074 1.00 90.31 102 THR A C 1
ATOM 801 O O . THR A 1 102 ? -9.613 -0.161 18.495 1.00 90.31 102 THR A O 1
ATOM 804 N N . THR A 1 103 ? -9.129 -2.352 18.443 1.00 90.94 103 THR A N 1
ATOM 805 C CA . THR A 1 103 ? -9.169 -2.489 16.973 1.00 90.94 103 THR A CA 1
ATOM 806 C C . THR A 1 103 ? -10.473 -3.129 16.479 1.00 90.94 103 THR A C 1
ATOM 808 O O . THR A 1 103 ? -10.549 -4.354 16.406 1.00 90.94 103 THR A O 1
ATOM 811 N N . PRO A 1 104 ? -11.504 -2.340 16.123 1.00 89.31 104 PRO A N 1
ATOM 812 C CA . PRO A 1 104 ? -12.672 -2.850 15.408 1.00 89.31 104 PRO A CA 1
ATOM 813 C C . PRO A 1 104 ? -12.381 -3.380 14.001 1.00 89.31 104 PRO A C 1
ATOM 815 O O . PRO A 1 104 ? -13.027 -4.335 13.584 1.00 89.31 104 PRO A O 1
ATOM 818 N N . LEU A 1 105 ? -11.457 -2.751 13.263 1.00 92.62 105 LEU A N 1
ATOM 819 C CA . LEU A 1 105 ? -11.177 -3.087 11.864 1.00 92.62 105 LEU A CA 1
ATOM 820 C C . LEU A 1 105 ? -9.680 -3.010 11.576 1.00 92.62 105 LEU A C 1
ATOM 822 O O . LEU A 1 105 ? -9.014 -2.047 11.952 1.00 92.62 105 LEU A O 1
ATOM 826 N N . SER A 1 106 ? -9.167 -4.015 10.878 1.00 93.62 106 SER A N 1
ATOM 827 C CA . SER A 1 106 ? -7.795 -4.063 10.380 1.00 93.62 106 SER A CA 1
ATOM 828 C C . SER A 1 106 ? -7.789 -4.963 9.154 1.00 93.62 106 SER A C 1
ATOM 830 O O . SER A 1 106 ? -7.702 -6.181 9.289 1.00 93.62 106 SER A O 1
ATOM 832 N N . GLU A 1 107 ? -7.897 -4.363 7.978 1.00 94.56 107 GLU A N 1
ATOM 833 C CA . GLU A 1 107 ? -8.004 -5.074 6.707 1.00 94.56 107 GLU A CA 1
ATOM 834 C C . GLU A 1 107 ? -6.890 -4.666 5.757 1.00 94.56 107 GLU A C 1
ATOM 836 O O . GLU A 1 107 ? -6.404 -3.533 5.786 1.00 94.56 107 GLU A O 1
ATOM 841 N N . GLU A 1 108 ? -6.533 -5.602 4.886 1.00 94.44 108 GLU A N 1
ATOM 842 C CA . GLU A 1 108 ? -5.643 -5.354 3.764 1.00 94.44 108 GLU A CA 1
ATOM 843 C C . GLU A 1 108 ? -6.448 -5.324 2.467 1.00 94.44 108 GLU A C 1
ATOM 845 O O . GLU A 1 108 ? -7.458 -6.018 2.345 1.00 94.44 108 GLU A O 1
ATOM 850 N N . GLY A 1 109 ? -6.034 -4.513 1.497 1.00 93.62 109 GLY A N 1
ATOM 851 C CA . GLY A 1 109 ? -6.763 -4.407 0.239 1.00 93.62 109 GLY A CA 1
ATOM 852 C C . GLY A 1 109 ? -6.115 -3.494 -0.802 1.00 93.62 109 GLY A C 1
ATOM 853 O O . GLY A 1 109 ? -4.913 -3.230 -0.721 1.00 93.62 109 GLY A O 1
ATOM 854 N N . PRO A 1 110 ? -6.916 -3.030 -1.777 1.00 92.88 110 PRO A N 1
ATOM 855 C CA . PRO A 1 110 ? -6.492 -2.114 -2.826 1.00 92.88 110 PRO A CA 1
ATOM 856 C C . PRO A 1 110 ? -5.930 -0.813 -2.253 1.00 92.88 110 PRO A C 1
ATOM 858 O O . PRO A 1 110 ? -6.482 -0.265 -1.293 1.00 92.88 110 PRO A O 1
ATOM 861 N N . TYR A 1 111 ? -4.860 -0.313 -2.861 1.00 90.06 111 TYR A N 1
ATOM 862 C CA . TYR A 1 111 ? -4.230 0.958 -2.501 1.00 90.06 111 TYR A CA 1
ATOM 863 C C . TYR A 1 111 ? -3.904 1.805 -3.724 1.00 90.06 111 TYR A C 1
ATOM 865 O O . TYR A 1 111 ? -4.074 3.020 -3.689 1.00 90.06 111 TYR A O 1
ATOM 873 N N . PHE A 1 112 ? -3.437 1.169 -4.796 1.00 86.69 112 PHE A N 1
ATOM 874 C CA . PHE A 1 112 ? -2.852 1.871 -5.926 1.00 86.69 112 PHE A CA 1
ATOM 875 C C . PHE A 1 112 ? -3.864 2.321 -6.963 1.00 86.69 112 PHE A C 1
ATOM 877 O O . PHE A 1 112 ? -3.499 3.150 -7.771 1.00 86.69 112 PHE A O 1
ATOM 884 N N . PHE A 1 113 ? -5.106 1.834 -6.965 1.00 84.12 113 PHE A N 1
ATOM 885 C CA . PHE A 1 113 ? -6.107 2.092 -8.011 1.00 84.12 113 PHE A CA 1
ATOM 886 C C . PHE A 1 113 ? -6.339 3.568 -8.392 1.00 84.12 113 PHE A C 1
ATOM 888 O O . PHE A 1 113 ? -6.977 3.825 -9.404 1.00 84.12 113 PHE A O 1
ATOM 895 N N . SER A 1 114 ? -5.876 4.545 -7.606 1.00 83.62 114 SER A N 1
ATOM 896 C CA . SER A 1 114 ? -5.916 5.962 -7.983 1.00 83.62 114 SER A CA 1
ATOM 897 C C . SER A 1 114 ? -4.804 6.409 -8.938 1.00 83.62 114 SER A C 1
ATOM 899 O O . SER A 1 114 ? -4.961 7.462 -9.552 1.00 83.62 114 SER A O 1
ATOM 901 N N . ASP A 1 115 ? -3.695 5.669 -9.042 1.00 82.06 115 ASP A N 1
ATOM 902 C CA . ASP A 1 115 ? -2.516 6.068 -9.825 1.00 82.06 115 ASP A CA 1
ATOM 903 C C . ASP A 1 115 ? -2.475 5.463 -11.249 1.00 82.06 115 ASP A C 1
ATOM 905 O O . ASP A 1 115 ? -2.143 6.195 -12.186 1.00 82.06 115 ASP A O 1
ATOM 909 N N . PRO A 1 116 ? -2.785 4.166 -11.474 1.00 81.31 116 PRO A N 1
ATOM 910 C CA . PRO A 1 116 ? -2.841 3.581 -12.808 1.00 81.31 116 PRO A CA 1
ATOM 911 C C . PRO A 1 116 ? -4.037 4.065 -13.632 1.00 81.31 116 PRO A C 1
ATOM 913 O O . PRO A 1 116 ? -5.136 4.264 -13.114 1.00 81.31 116 PRO A O 1
ATOM 916 N N . ASP A 1 117 ? -3.846 4.172 -14.946 1.00 82.62 117 ASP A N 1
ATOM 917 C CA . ASP A 1 117 ? -4.894 4.628 -15.857 1.00 82.62 117 ASP A CA 1
ATOM 918 C C . ASP A 1 117 ? -5.962 3.553 -16.083 1.00 82.62 117 ASP A C 1
ATOM 920 O O . ASP A 1 117 ? -5.657 2.379 -16.309 1.00 82.62 117 ASP A O 1
ATOM 924 N N . GLY A 1 118 ? -7.230 3.960 -16.026 1.00 83.62 118 GLY A N 1
ATOM 925 C CA . GLY A 1 118 ? -8.376 3.079 -16.253 1.00 83.62 118 GLY A CA 1
ATOM 926 C C . GLY A 1 118 ? -8.537 1.927 -15.250 1.00 83.62 118 GLY A C 1
ATOM 927 O O . GLY A 1 118 ? -9.344 1.034 -15.502 1.00 83.62 118 GLY A O 1
ATOM 928 N N . VAL A 1 119 ? -7.801 1.922 -14.134 1.00 88.94 119 VAL A N 1
ATOM 929 C CA . VAL A 1 119 ? -7.905 0.897 -13.088 1.00 88.94 119 VAL A CA 1
ATOM 930 C C . VAL A 1 119 ? -8.859 1.366 -11.999 1.00 88.94 119 VAL A C 1
ATOM 932 O O . VAL A 1 119 ? -8.718 2.450 -11.444 1.00 88.94 119 VAL A O 1
ATOM 935 N N . THR A 1 120 ? -9.833 0.531 -11.655 1.00 92.19 120 THR A N 1
ATOM 936 C CA . THR A 1 120 ? -10.704 0.763 -10.501 1.00 92.19 120 THR A CA 1
ATOM 937 C C . THR A 1 120 ? -10.221 -0.013 -9.275 1.00 92.19 120 THR A C 1
ATOM 939 O O . THR A 1 120 ? -9.461 -0.977 -9.378 1.00 92.19 120 THR A O 1
ATOM 942 N N . ALA A 1 121 ? -10.725 0.345 -8.089 1.00 91.62 121 ALA A N 1
ATOM 943 C CA . ALA A 1 121 ? -10.479 -0.437 -6.874 1.00 91.62 121 ALA A CA 1
ATOM 944 C C . ALA A 1 121 ? -10.932 -1.905 -7.018 1.00 91.62 121 ALA A C 1
ATOM 946 O O . ALA A 1 121 ? -10.331 -2.797 -6.423 1.00 91.62 121 ALA A O 1
ATOM 947 N N . ALA A 1 122 ? -11.971 -2.165 -7.823 1.00 94.19 122 ALA A N 1
ATOM 948 C CA . ALA A 1 122 ? -12.441 -3.517 -8.110 1.00 94.19 122 ALA A CA 1
ATOM 949 C C . ALA A 1 122 ? -11.459 -4.297 -8.998 1.00 94.19 122 ALA A C 1
ATOM 951 O O . ALA A 1 122 ? -11.262 -5.490 -8.777 1.00 94.19 122 ALA A O 1
ATOM 952 N N . ASP A 1 123 ? -10.803 -3.635 -9.954 1.00 93.88 123 ASP A N 1
ATOM 953 C CA . ASP A 1 123 ? -9.795 -4.268 -10.811 1.00 93.88 123 ASP A CA 1
ATOM 954 C C . ASP A 1 123 ? -8.538 -4.647 -10.021 1.00 93.88 123 ASP A C 1
ATOM 956 O O . ASP A 1 123 ? -7.991 -5.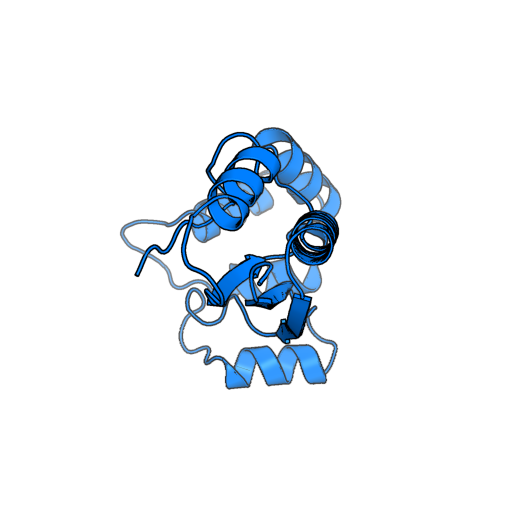739 -10.202 1.00 93.88 123 ASP A O 1
ATOM 960 N N . GLU A 1 124 ? -8.100 -3.771 -9.111 1.00 94.94 124 GLU A N 1
ATOM 961 C CA . GLU A 1 124 ? -7.003 -4.069 -8.186 1.00 94.94 124 GLU A CA 1
ATOM 962 C C . GLU A 1 124 ? -7.384 -5.215 -7.234 1.00 94.94 124 GLU A C 1
ATOM 964 O O . GLU A 1 124 ? -6.614 -6.164 -7.083 1.00 94.94 124 GLU A O 1
ATOM 969 N N . GLN A 1 125 ? -8.601 -5.203 -6.671 1.00 96.12 125 GLN A N 1
ATOM 970 C CA . GLN A 1 125 ? -9.097 -6.304 -5.835 1.00 96.12 125 GLN A CA 1
ATOM 971 C C . GLN A 1 125 ? -9.123 -7.631 -6.604 1.00 96.12 125 GLN A C 1
ATOM 973 O O . GLN A 1 125 ? -8.636 -8.638 -6.103 1.00 96.12 125 GLN A O 1
ATOM 978 N N . ALA A 1 126 ? -9.593 -7.640 -7.852 1.00 96.50 126 ALA A N 1
ATOM 979 C CA . ALA A 1 126 ? -9.593 -8.842 -8.682 1.00 96.50 126 ALA A CA 1
ATOM 980 C C . ALA A 1 126 ? -8.173 -9.342 -9.013 1.00 96.50 126 ALA A C 1
ATOM 982 O O . ALA A 1 126 ? -7.966 -10.529 -9.279 1.00 96.50 126 ALA A O 1
ATOM 983 N N . ALA A 1 127 ? -7.168 -8.462 -9.041 1.00 96.25 127 ALA A N 1
ATOM 984 C CA . ALA A 1 127 ? -5.770 -8.860 -9.184 1.00 96.25 127 ALA A CA 1
ATOM 985 C C . ALA A 1 127 ? -5.207 -9.473 -7.892 1.00 96.25 127 ALA A C 1
ATOM 987 O O . ALA A 1 127 ? -4.480 -10.468 -7.975 1.00 96.25 127 ALA A O 1
ATOM 988 N N . ILE A 1 128 ? -5.585 -8.931 -6.731 1.00 96.75 128 ILE A N 1
ATOM 989 C CA . ILE A 1 128 ? -5.269 -9.486 -5.407 1.00 96.75 128 ILE A CA 1
ATOM 990 C C . ILE A 1 128 ? -5.897 -10.875 -5.249 1.00 96.75 128 ILE A C 1
ATOM 992 O O . ILE A 1 128 ? -5.193 -11.835 -4.943 1.00 96.75 128 ILE A O 1
ATOM 996 N N . ASP A 1 129 ? -7.197 -11.003 -5.521 1.00 97.12 129 ASP A N 1
ATOM 997 C CA . ASP A 1 129 ? -7.952 -12.252 -5.360 1.00 97.12 129 ASP A CA 1
ATOM 998 C C . ASP A 1 129 ? -7.424 -13.359 -6.284 1.00 97.12 129 ASP A C 1
ATOM 1000 O O . ASP A 1 129 ? -7.401 -14.534 -5.923 1.00 97.12 129 ASP A O 1
ATOM 1004 N N . ALA A 1 130 ? -6.938 -12.978 -7.469 1.00 96.62 130 ALA A N 1
ATOM 1005 C CA . ALA A 1 130 ? -6.289 -13.883 -8.413 1.00 96.62 130 ALA A CA 1
ATOM 1006 C C . ALA A 1 130 ? -4.829 -14.224 -8.048 1.00 96.62 130 ALA A C 1
ATOM 1008 O O . ALA A 1 130 ? -4.176 -14.954 -8.794 1.00 96.62 130 ALA A O 1
ATOM 1009 N N . GLY A 1 131 ? -4.280 -13.664 -6.965 1.00 96.44 131 GLY A N 1
ATOM 1010 C CA . GLY A 1 131 ? -2.888 -13.856 -6.551 1.00 96.44 131 GLY A CA 1
ATOM 1011 C C . GLY A 1 131 ? -1.854 -13.248 -7.504 1.00 96.44 131 GLY A C 1
ATOM 1012 O O . GLY A 1 131 ? -0.682 -13.614 -7.444 1.00 96.44 131 GLY A O 1
ATOM 1013 N N . ARG A 1 132 ? -2.270 -12.340 -8.399 1.00 96.62 132 ARG A N 1
ATOM 1014 C CA . ARG A 1 132 ? -1.376 -11.671 -9.364 1.00 96.62 132 ARG A CA 1
ATOM 1015 C C . ARG A 1 132 ? -0.545 -10.572 -8.712 1.00 96.62 132 ARG A C 1
ATOM 1017 O O . ARG A 1 132 ? 0.562 -10.304 -9.168 1.00 96.62 132 ARG A O 1
ATOM 1024 N N . ILE A 1 133 ? -1.097 -9.943 -7.680 1.00 97.00 133 ILE A N 1
ATOM 1025 C CA . ILE A 1 133 ? -0.445 -8.914 -6.872 1.00 97.00 133 ILE A CA 1
ATOM 1026 C C . ILE A 1 133 ? -0.743 -9.149 -5.392 1.00 97.00 133 ILE A C 1
ATOM 1028 O O . ILE A 1 133 ? -1.642 -9.914 -5.034 1.00 97.00 133 ILE A O 1
ATOM 1032 N N . ARG A 1 134 ? 0.003 -8.480 -4.517 1.00 96.62 134 ARG A N 1
ATOM 1033 C CA . ARG A 1 134 ? -0.224 -8.505 -3.070 1.00 96.62 134 ARG A CA 1
ATOM 1034 C C . ARG A 1 134 ? -1.221 -7.418 -2.670 1.00 96.62 134 ARG A C 1
ATOM 1036 O O . ARG A 1 134 ? -1.212 -6.330 -3.233 1.00 96.62 134 ARG A O 1
ATOM 1043 N N . ALA A 1 135 ? -2.034 -7.687 -1.649 1.00 95.94 135 ALA A N 1
ATOM 1044 C CA . ALA A 1 135 ? -2.795 -6.642 -0.968 1.00 95.94 135 ALA A CA 1
ATOM 1045 C C . ALA A 1 135 ? -1.826 -5.775 -0.157 1.00 95.94 135 ALA A C 1
ATOM 1047 O O . ALA A 1 135 ? -1.232 -6.248 0.816 1.00 95.94 135 ALA A O 1
ATOM 1048 N N . THR A 1 136 ? -1.619 -4.536 -0.589 1.00 93.50 136 THR A N 1
ATOM 1049 C CA . THR A 1 136 ? -0.631 -3.643 0.022 1.00 93.50 136 THR A CA 1
ATOM 1050 C C . THR A 1 136 ? -1.266 -2.544 0.868 1.00 93.50 136 THR A C 1
ATOM 1052 O O . THR A 1 136 ? -0.622 -2.041 1.785 1.00 93.50 136 THR A O 1
ATOM 1055 N N . GLY A 1 137 ? -2.514 -2.169 0.588 1.00 93.75 137 GLY A N 1
ATOM 1056 C CA . GLY A 1 137 ? -3.234 -1.151 1.340 1.00 93.75 137 GLY A CA 1
ATOM 1057 C C . GLY A 1 137 ? -3.652 -1.661 2.703 1.00 93.75 137 GLY A C 1
ATOM 1058 O O . GLY A 1 137 ? -4.083 -2.800 2.832 1.00 93.75 137 GLY A O 1
ATOM 1059 N N . ILE A 1 138 ? -3.566 -0.800 3.704 1.00 93.62 138 ILE A N 1
ATOM 1060 C CA . ILE A 1 138 ? -3.958 -1.038 5.086 1.00 93.62 138 ILE A CA 1
ATOM 1061 C C . ILE A 1 138 ? -5.115 -0.101 5.391 1.00 93.62 138 ILE A C 1
ATOM 1063 O O . ILE A 1 138 ? -4.987 1.120 5.291 1.00 93.62 138 ILE A O 1
ATOM 1067 N N . ARG A 1 139 ? -6.246 -0.670 5.805 1.00 93.19 139 ARG A N 1
ATOM 1068 C CA . ARG A 1 139 ? -7.382 0.070 6.355 1.00 93.19 139 ARG A CA 1
ATOM 1069 C C . ARG A 1 139 ? -7.555 -0.328 7.807 1.00 93.19 139 ARG A C 1
ATOM 1071 O O . ARG A 1 139 ? -7.922 -1.461 8.116 1.00 93.19 139 ARG A O 1
ATOM 1078 N N . TYR A 1 140 ? -7.276 0.610 8.699 1.00 91.81 140 TYR A N 1
ATOM 1079 C CA . TYR A 1 140 ? -7.332 0.388 10.134 1.00 91.81 140 TYR A CA 1
ATOM 1080 C C . TYR A 1 140 ? -8.309 1.359 10.794 1.00 91.81 140 TYR A C 1
ATOM 1082 O O . TYR A 1 140 ? -8.275 2.565 10.542 1.00 91.81 140 TYR A O 1
ATOM 1090 N N . VAL A 1 141 ? -9.159 0.826 11.672 1.00 91.06 141 VAL A N 1
ATOM 1091 C CA . VAL A 1 141 ? -10.030 1.611 12.547 1.00 91.06 141 VAL A CA 1
ATOM 1092 C C . VAL A 1 141 ? -9.715 1.250 13.988 1.00 91.06 141 VAL A C 1
ATOM 1094 O O . VAL A 1 141 ? -9.818 0.086 14.380 1.00 91.06 141 VAL A O 1
ATOM 1097 N N . GLY A 1 142 ? -9.364 2.266 14.770 1.00 90.00 142 GLY A N 1
ATOM 1098 C CA . GLY A 1 142 ? -9.065 2.164 16.190 1.00 90.00 142 GLY A CA 1
ATOM 1099 C C . GLY A 1 142 ? -10.013 3.013 17.029 1.00 90.00 142 GLY A C 1
ATOM 1100 O O . GLY A 1 142 ? -10.412 4.100 16.616 1.00 90.00 142 GLY A O 1
ATOM 1101 N N . ARG A 1 143 ? -10.364 2.536 18.222 1.00 88.38 143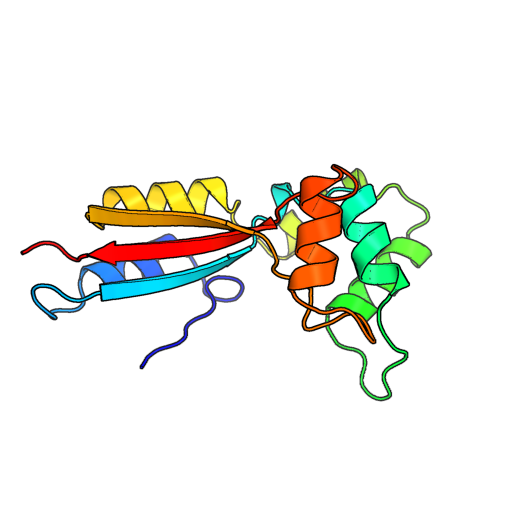 ARG A N 1
ATOM 1102 C CA . ARG A 1 143 ? -11.030 3.334 19.259 1.00 88.38 143 ARG A CA 1
ATOM 1103 C C . ARG A 1 143 ? -10.025 3.683 20.343 1.00 88.38 143 ARG A C 1
ATOM 1105 O O . ARG A 1 143 ? -9.319 2.790 20.821 1.00 88.38 143 ARG A O 1
ATOM 1112 N N . GLY A 1 144 ? -9.962 4.967 20.692 1.00 80.19 144 GLY A N 1
ATOM 1113 C CA . GLY A 1 144 ? -9.146 5.442 21.806 1.00 80.19 144 GLY A CA 1
ATOM 1114 C C . GLY A 1 144 ? -9.571 4.803 23.134 1.00 80.19 144 GLY A C 1
ATOM 1115 O O . GLY A 1 144 ? -10.683 4.269 23.227 1.00 80.19 144 GLY A O 1
ATOM 1116 N N . PRO A 1 145 ? -8.696 4.827 24.152 1.00 68.62 145 PRO A N 1
ATOM 1117 C CA . PRO A 1 145 ? -9.076 4.437 25.504 1.00 68.62 145 PRO A CA 1
ATOM 1118 C C . PRO A 1 145 ? -10.278 5.267 25.990 1.00 68.62 145 PRO A C 1
ATOM 1120 O O . PRO A 1 145 ? -10.474 6.408 25.562 1.00 68.62 145 PRO A O 1
ATOM 1123 N N . ALA A 1 146 ? -11.116 4.642 26.821 1.00 61.53 146 ALA A N 1
ATOM 1124 C CA . ALA A 1 146 ? -12.289 5.274 27.426 1.00 61.53 146 ALA A CA 1
ATOM 1125 C C . ALA A 1 146 ? -11.892 6.331 28.463 1.00 61.53 146 ALA A C 1
ATOM 1127 O O . ALA A 1 146 ? -10.891 6.095 29.178 1.00 61.53 146 ALA A O 1
#

pLDDT: mean 84.3, std 14.67, range [28.55, 97.12]

Radius of gyration: 16.58 Å; Cα contacts (8 Å, |Δi|>4): 194; chains: 1; bounding box: 33×30×47 Å

Solvent-accessible surface area (backbone atoms only — not comparable to full-atom values): 8399 Å² total; per-residue (Å²): 139,86,86,80,63,61,88,80,47,85,57,56,64,61,53,51,49,51,62,57,66,48,94,45,77,64,31,74,47,78,46,75,48,58,22,62,83,44,60,39,57,57,34,42,50,62,48,52,76,37,44,59,92,54,99,73,69,50,71,65,52,52,52,43,53,50,44,63,72,63,76,61,55,51,68,63,49,51,53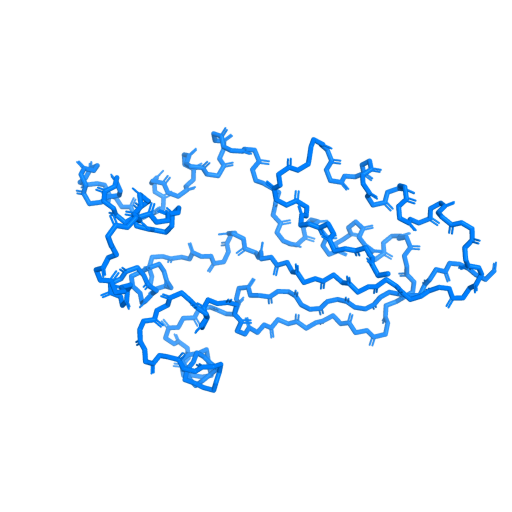,51,50,38,60,74,67,64,61,69,46,32,69,57,53,52,52,58,45,59,76,59,21,54,69,86,41,77,47,70,33,62,62,61,36,84,62,29,61,96,41,42,57,67,55,43,39,55,32,33,77,68,66,60,29,58,60,28,13,35,46,36,33,28,32,37,65,121

InterPro domains:
  IPR029063 S-adenosyl-L-methionine-dependent methyltransferase superfamily [SSF53335] (7-69)

Organism: NCBI:txid2666298

Mean predicted aligned error: 6.97 Å

Sequence (146 aa):
MARTSPHHVGDPEDVLDRMAGAPVPGGTAVVIEWSHEKFDAPTATWCLDRLPEAAEPGWPHRHRDRWRASGGSWETYGAAWAREEGLCGGQDIVRALRRRFTTPLSEEGPYFFSDPDGVTAADEQAAIDAGRIRATGIRYVGRGPA

Secondary structure (DSSP, 8-state):
-----GGGSS-HHHHHHHHHHS--TTPEEEEEEE-GGG--HHHHHHHHTTPPP-SS--HHHHHHHHHHHH-S-HHHHHHHHHHHTTPPPHHHHHHHHHTTSEEEEEEEE--STTSSTT--HHHHHHHHHTTSS---EEEEEEE---